Protein AF-A0A0D3A8K1-F1 (afdb_monomer_lite)

InterPro domains:
  IPR039537 Retrotransposon Ty1/copia-like [PTHR42648] (18-65)

Foldseek 3Di:
DVVCQVVCVDPPCPPDPDDDDPVVCVVPPPPPDDPDDDPPPDPDWPPDKDKDWADFDPDADPVRHRGTDIDIDGDDDPDPPDDDD

Secondary structure (DSSP, 8-state):
-HHHHHTT-STT-TT------HHHHHTT-------PPPP---SSTTSS-EEEEE---SSPPTTSS---EEEEE--------PPP-

pLDDT: mean 70.76, std 10.57, range [38.62, 86.0]

Structure (mmCIF, N/CA/C/O backbone):
data_AF-A0A0D3A8K1-F1
#
_entry.id   AF-A0A0D3A8K1-F1
#
loop_
_atom_site.group_PDB
_atom_site.id
_atom_site.type_symbol
_atom_site.label_atom_id
_atom_site.label_alt_id
_atom_site.label_comp_id
_atom_site.label_asym_id
_atom_site.label_entity_id
_atom_site.label_seq_id
_atom_site.pdbx_PDB_ins_code
_atom_site.Cartn_x
_atom_site.Cartn_y
_atom_site.Cartn_z
_atom_site.occupancy
_atom_site.B_iso_or_equiv
_atom_site.auth_seq_id
_atom_site.auth_comp_id
_atom_site.auth_asym_id
_atom_site.auth_atom_id
_atom_site.pdbx_PDB_model_num
ATOM 1 N N . MET A 1 1 ? -18.223 -4.865 21.615 1.00 57.56 1 MET A N 1
ATOM 2 C CA . MET A 1 1 ? -17.658 -4.892 22.985 1.00 57.56 1 MET A CA 1
ATOM 3 C C . MET A 1 1 ? -17.999 -6.1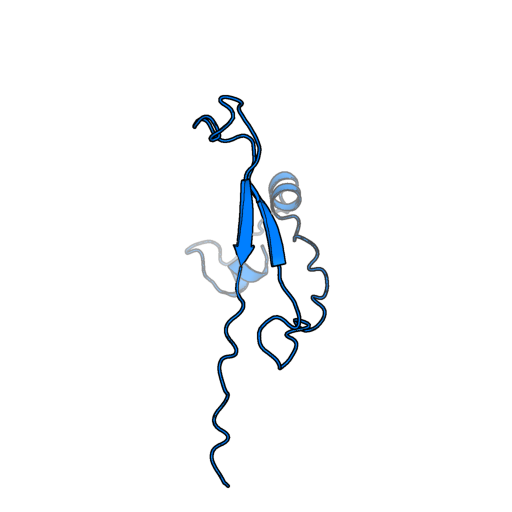49 23.786 1.00 57.56 1 MET A C 1
ATOM 5 O O . MET A 1 1 ? -17.207 -6.495 24.647 1.00 57.56 1 MET A O 1
ATOM 9 N N . PHE A 1 2 ? -19.078 -6.880 23.474 1.00 62.53 2 PHE A N 1
ATOM 10 C CA . PHE A 1 2 ? -19.418 -8.159 24.128 1.00 62.53 2 PHE A CA 1
ATOM 11 C C . PHE A 1 2 ? -18.287 -9.209 24.096 1.00 62.53 2 PHE A C 1
ATOM 13 O O . PHE A 1 2 ? -18.019 -9.860 25.097 1.00 62.53 2 PHE A O 1
ATOM 20 N N . VAL A 1 3 ? -17.558 -9.307 22.976 1.00 66.12 3 VAL A N 1
ATOM 21 C CA . VAL A 1 3 ? -16.426 -10.243 22.814 1.00 66.12 3 VAL A CA 1
ATOM 22 C C . VAL A 1 3 ? -15.283 -9.967 23.802 1.00 66.12 3 VAL A C 1
ATOM 24 O O . VAL A 1 3 ? -14.677 -10.904 24.304 1.00 66.12 3 VAL A O 1
ATOM 27 N N . LEU A 1 4 ? -15.011 -8.696 24.125 1.00 65.88 4 LEU A N 1
ATOM 28 C CA . LEU A 1 4 ? -13.926 -8.327 25.046 1.00 65.88 4 LEU A CA 1
ATOM 29 C C . LEU A 1 4 ? -14.262 -8.680 26.499 1.00 65.88 4 LEU A C 1
ATOM 31 O O . LEU A 1 4 ? -13.389 -9.140 27.225 1.00 65.88 4 LEU A O 1
ATOM 35 N N . SER A 1 5 ? -15.526 -8.496 26.894 1.00 65.69 5 SER A N 1
ATOM 36 C CA . SER A 1 5 ? -16.027 -8.896 28.214 1.00 65.69 5 SER A CA 1
ATOM 37 C C . SER A 1 5 ? -16.064 -10.418 28.363 1.00 65.69 5 SER A C 1
ATOM 39 O O . SER A 1 5 ? -15.627 -10.934 29.383 1.00 65.69 5 SER A O 1
ATOM 41 N N . LYS A 1 6 ? -16.486 -11.147 27.318 1.00 68.25 6 LYS A N 1
ATOM 42 C CA . LYS A 1 6 ? -16.510 -12.619 27.314 1.00 68.25 6 LYS A CA 1
ATOM 43 C C . LYS A 1 6 ? -15.117 -13.245 27.439 1.00 68.25 6 LYS A C 1
ATOM 45 O O . LYS A 1 6 ? -14.986 -14.307 28.032 1.00 68.25 6 LYS A O 1
ATOM 50 N N . ASN A 1 7 ? -14.104 -12.602 26.868 1.00 73.00 7 ASN A N 1
ATOM 51 C CA . ASN A 1 7 ? -12.735 -13.114 26.857 1.00 73.00 7 ASN A CA 1
ATOM 52 C C . ASN A 1 7 ? -11.889 -12.599 28.040 1.00 73.00 7 ASN A C 1
ATOM 54 O O . ASN A 1 7 ? -10.682 -12.810 28.026 1.00 73.00 7 ASN A O 1
ATOM 58 N N . GLU A 1 8 ? -12.489 -11.879 29.001 1.00 70.94 8 GLU A N 1
ATOM 59 C CA . GLU A 1 8 ? -11.826 -11.296 30.186 1.00 70.94 8 GLU A CA 1
ATOM 60 C C . GLU A 1 8 ? -10.514 -10.541 29.889 1.00 70.94 8 GLU A C 1
ATOM 62 O O . GLU A 1 8 ? -9.611 -10.457 30.715 1.00 70.94 8 GLU A O 1
ATOM 67 N N . VAL A 1 9 ? -10.401 -9.943 28.698 1.00 77.62 9 VAL A N 1
ATOM 68 C CA . VAL A 1 9 ? -9.159 -9.287 28.238 1.00 77.62 9 VAL A CA 1
ATOM 69 C C . VAL A 1 9 ? -8.880 -7.991 29.006 1.00 77.62 9 VAL A C 1
ATOM 71 O O . VAL A 1 9 ? -7.758 -7.491 29.011 1.00 77.62 9 VAL A O 1
ATOM 74 N N . ILE A 1 10 ? -9.900 -7.431 29.658 1.00 73.44 10 ILE A N 1
ATOM 75 C CA . ILE A 1 10 ? -9.783 -6.238 30.491 1.00 73.44 10 ILE A CA 1
ATOM 76 C C . ILE A 1 10 ? -10.129 -6.657 31.928 1.00 73.44 10 ILE A C 1
ATOM 78 O O . ILE A 1 10 ? -11.231 -7.152 32.165 1.00 73.44 10 ILE A O 1
ATOM 82 N N . PRO A 1 11 ? -9.226 -6.489 32.902 1.00 74.06 11 PRO A N 1
ATOM 83 C CA . PRO A 1 11 ? -9.534 -6.801 34.291 1.00 74.06 11 PRO A CA 1
ATOM 84 C C . PRO A 1 11 ? -10.610 -5.844 34.829 1.00 74.06 11 PRO A C 1
ATOM 86 O O . PRO A 1 11 ? -10.570 -4.641 34.574 1.00 74.06 11 PRO A O 1
ATOM 89 N N . GLY A 1 12 ? -11.584 -6.377 35.572 1.00 72.62 12 GLY A N 1
ATOM 90 C CA . GLY A 1 12 ? -12.598 -5.578 36.272 1.00 72.62 12 GLY A CA 1
ATOM 91 C C . GLY A 1 12 ? -13.823 -5.158 35.453 1.00 72.62 12 GLY A C 1
ATOM 92 O O . GLY A 1 12 ? -14.602 -4.349 35.942 1.00 72.62 12 GLY A O 1
ATOM 93 N N . ILE A 1 13 ? -14.025 -5.689 34.239 1.00 74.38 13 ILE A N 1
ATOM 94 C CA . ILE A 1 13 ? -15.242 -5.435 33.433 1.00 74.38 13 ILE A CA 1
ATOM 95 C C . ILE A 1 13 ? -16.269 -6.579 33.468 1.00 74.38 13 ILE A C 1
ATOM 97 O O . ILE A 1 13 ? -17.301 -6.501 32.795 1.00 74.38 13 ILE A O 1
ATOM 101 N N . SER A 1 14 ? -16.003 -7.657 34.209 1.00 68.19 14 SER A N 1
ATOM 102 C CA . SER A 1 14 ? -16.937 -8.773 34.371 1.00 68.19 14 SER A CA 1
ATOM 103 C C . SER A 1 14 ? -18.181 -8.308 35.140 1.00 68.19 14 SER A C 1
ATOM 105 O O . SER A 1 14 ? -18.095 -7.751 36.229 1.00 68.19 14 SER A O 1
ATOM 107 N N . GLY A 1 15 ? -19.360 -8.474 34.533 1.00 67.62 15 GLY A N 1
ATOM 108 C CA . GLY A 1 15 ? -20.645 -8.092 35.135 1.00 67.62 15 GLY A CA 1
ATOM 109 C C . GLY A 1 15 ? -21.061 -6.621 34.982 1.00 67.62 15 GLY A C 1
ATOM 110 O O . GLY A 1 15 ? -22.174 -6.271 35.369 1.00 67.62 15 GLY A O 1
ATOM 111 N N . LEU A 1 16 ? -20.237 -5.758 34.376 1.00 70.12 16 LEU A N 1
ATOM 112 C CA . LEU A 1 16 ? -20.620 -4.374 34.077 1.00 70.12 16 LEU A CA 1
ATOM 113 C C . LEU A 1 16 ? -21.469 -4.306 32.803 1.00 70.12 16 LEU A C 1
ATOM 115 O O . LEU A 1 16 ? -21.041 -4.719 31.722 1.00 70.12 16 LEU A O 1
ATOM 119 N N . HIS A 1 17 ? -22.672 -3.736 32.914 1.00 68.88 17 HIS A N 1
ATOM 120 C CA . HIS A 1 17 ? -23.524 -3.460 31.758 1.00 68.88 17 HIS A CA 1
ATOM 121 C C . HIS A 1 17 ? -22.961 -2.271 30.964 1.00 68.88 17 HIS A C 1
ATOM 123 O O . HIS A 1 17 ? -23.342 -1.115 31.153 1.00 68.88 17 HIS A O 1
ATOM 129 N N . LEU A 1 18 ? -22.000 -2.563 30.087 1.00 70.50 18 LEU A N 1
ATOM 130 C CA . LEU A 1 18 ? -21.380 -1.589 29.195 1.00 70.50 18 LEU A CA 1
ATOM 131 C C . LEU A 1 18 ? -22.398 -1.140 28.138 1.00 70.50 18 LEU A C 1
ATOM 133 O O . LEU A 1 18 ? -22.740 -1.891 27.221 1.00 70.50 18 LEU A O 1
ATOM 137 N N . GLN A 1 19 ? -22.870 0.101 28.264 1.00 75.12 19 GLN A N 1
ATOM 138 C CA . GLN A 1 19 ? -23.764 0.717 27.285 1.00 75.12 19 GLN A CA 1
ATOM 139 C C . GLN A 1 19 ? -23.064 0.868 25.930 1.00 75.12 19 GLN A C 1
ATOM 141 O O . GLN A 1 19 ? -21.854 1.095 25.840 1.00 75.12 19 GLN A O 1
ATOM 146 N N . LYS A 1 20 ? -23.831 0.746 24.844 1.00 74.38 20 LYS A N 1
ATOM 147 C CA . LYS A 1 20 ? -23.309 0.959 23.490 1.00 74.38 20 LYS A CA 1
ATOM 148 C C . LYS A 1 20 ? -22.951 2.440 23.317 1.00 74.38 20 LYS A C 1
ATOM 150 O O . LYS A 1 20 ? -23.835 3.286 23.314 1.00 74.38 20 LYS A O 1
ATOM 155 N N . CYS A 1 21 ? -21.666 2.743 23.150 1.00 81.25 21 CYS A N 1
ATOM 156 C CA . CYS A 1 21 ? -21.193 4.093 22.836 1.00 81.25 21 CYS A CA 1
ATOM 157 C C . CYS A 1 21 ? -21.231 4.331 21.319 1.00 81.25 21 CYS A C 1
ATOM 159 O O . CYS A 1 21 ? -20.509 3.653 20.585 1.00 81.25 21 CYS A O 1
ATOM 161 N N . SER A 1 22 ? -22.041 5.289 20.857 1.00 81.56 22 SER A N 1
ATOM 162 C CA . SER A 1 22 ? -22.178 5.661 19.437 1.00 81.56 22 SER A CA 1
ATOM 163 C C . SER A 1 22 ? -20.830 5.995 18.795 1.00 81.56 22 SER A C 1
ATOM 165 O O . SER A 1 22 ? -20.457 5.376 17.801 1.00 81.56 22 SER A O 1
ATOM 167 N N . HIS A 1 23 ? -20.034 6.852 19.438 1.00 81.69 23 HIS A N 1
ATOM 168 C CA . HIS A 1 23 ? -18.703 7.236 18.959 1.00 81.69 23 HIS A CA 1
ATOM 169 C C . HIS A 1 23 ? -17.742 6.046 18.833 1.00 81.69 23 HIS A C 1
ATOM 171 O O . HIS A 1 23 ? -16.951 5.970 17.893 1.00 81.69 23 HIS A O 1
ATOM 177 N N . CYS A 1 24 ? -17.815 5.072 19.747 1.00 76.69 24 CYS A N 1
ATOM 178 C CA . CYS A 1 24 ? -16.999 3.862 19.644 1.00 76.69 24 CYS A CA 1
ATOM 179 C C . CYS A 1 24 ? -17.438 2.944 18.498 1.00 76.69 24 CYS A C 1
ATOM 181 O O . CYS A 1 24 ? -16.605 2.202 17.984 1.00 76.69 24 CYS A O 1
ATOM 183 N N . PHE A 1 25 ? -18.722 2.940 18.130 1.00 74.88 25 PHE A N 1
ATOM 184 C CA . PHE A 1 25 ? -19.224 2.173 16.988 1.00 74.88 25 PHE A CA 1
ATOM 185 C C . PHE A 1 25 ? -18.846 2.829 15.661 1.00 74.88 25 PHE A C 1
ATOM 187 O O . PHE A 1 25 ? -18.379 2.131 14.765 1.00 74.88 25 PHE A O 1
ATOM 194 N N . GLU A 1 26 ? -18.969 4.152 15.569 1.00 76.88 26 GLU A N 1
ATOM 195 C CA . GLU A 1 26 ? -18.546 4.939 14.405 1.00 76.88 26 GLU A CA 1
ATOM 196 C C . GLU A 1 26 ? -17.036 4.803 14.159 1.00 76.88 26 GLU A C 1
ATOM 198 O O . GLU A 1 26 ? -16.612 4.520 13.043 1.00 76.88 26 GLU A O 1
ATOM 203 N N . GLY A 1 27 ? -16.213 4.885 15.212 1.00 75.19 27 GLY A N 1
ATOM 204 C CA . GLY A 1 27 ? -14.757 4.724 15.104 1.00 75.19 27 GLY A CA 1
ATOM 205 C C . GLY A 1 27 ? -14.275 3.281 14.890 1.00 75.19 27 GLY A C 1
ATOM 206 O O . GLY A 1 27 ? -13.121 3.068 14.529 1.00 75.19 27 GLY A O 1
ATOM 207 N N . LYS A 1 28 ? -15.133 2.276 15.113 1.00 74.62 28 LYS A N 1
ATOM 208 C CA . LYS A 1 28 ? -14.846 0.849 14.868 1.00 74.62 28 LYS A CA 1
ATOM 209 C C . LYS A 1 28 ? -15.605 0.319 13.655 1.00 74.62 28 LYS A C 1
ATOM 211 O O . LYS A 1 28 ? -15.932 -0.871 13.619 1.00 74.62 28 LYS A O 1
ATOM 216 N N . GLN A 1 29 ? -15.916 1.167 12.679 1.00 69.62 29 GLN A N 1
ATOM 217 C CA . GLN A 1 29 ? -16.476 0.676 11.431 1.00 69.62 29 GLN A CA 1
ATOM 218 C C . GLN A 1 29 ? -15.487 -0.322 10.813 1.00 69.62 29 GLN A C 1
ATOM 220 O O . GLN A 1 29 ? -14.359 0.021 10.465 1.00 69.62 29 GLN A O 1
ATOM 225 N N . HIS A 1 30 ? -15.894 -1.592 10.755 1.00 70.06 30 HIS A N 1
ATOM 226 C CA . HIS A 1 30 ? -15.113 -2.645 10.122 1.00 70.06 30 HIS A CA 1
ATOM 227 C C . HIS A 1 30 ? -14.931 -2.250 8.657 1.00 70.06 30 HIS A C 1
ATOM 229 O O . HIS A 1 30 ? -15.926 -2.113 7.942 1.00 70.06 30 HIS A O 1
ATOM 235 N N . ILE A 1 31 ? -13.682 -2.054 8.217 1.00 74.19 31 ILE A N 1
ATOM 236 C CA . ILE A 1 31 ? -13.377 -1.939 6.790 1.00 74.19 31 ILE A CA 1
ATOM 237 C C . ILE A 1 31 ? -13.951 -3.198 6.154 1.00 74.19 31 ILE A C 1
ATOM 239 O O . ILE A 1 31 ? -13.525 -4.307 6.471 1.00 74.19 31 ILE A O 1
ATOM 243 N N . VAL A 1 32 ? -14.990 -3.040 5.335 1.00 72.19 32 VAL A N 1
ATOM 244 C CA . VAL A 1 32 ? -15.560 -4.145 4.567 1.00 72.19 32 VAL A CA 1
ATOM 245 C C . VAL A 1 32 ? -14.409 -4.766 3.793 1.00 72.19 32 VAL A C 1
ATOM 247 O O . VAL A 1 32 ? -13.783 -4.107 2.964 1.00 72.19 32 VAL A O 1
ATOM 250 N N . SER A 1 33 ? -14.072 -6.011 4.123 1.00 71.38 33 SER A N 1
ATOM 251 C CA . SER A 1 33 ? -13.045 -6.724 3.389 1.00 71.38 33 SER A CA 1
ATOM 252 C C . SER A 1 33 ? -13.610 -7.015 2.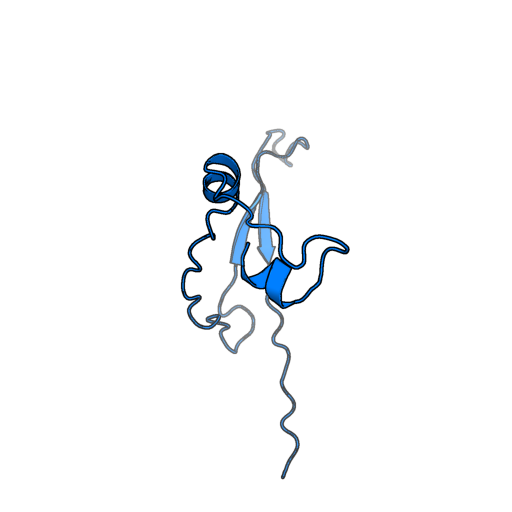009 1.00 71.38 33 SER A C 1
ATOM 254 O O . SER A 1 33 ? -14.561 -7.782 1.843 1.00 71.38 33 SER A O 1
ATOM 256 N N . PHE A 1 34 ? -13.035 -6.379 0.996 1.00 79.69 34 PHE A N 1
ATOM 257 C CA . PHE A 1 34 ? -13.222 -6.856 -0.361 1.00 79.69 34 PHE A CA 1
ATOM 258 C C . PHE A 1 34 ? -12.625 -8.259 -0.421 1.00 79.69 34 PHE A C 1
ATOM 260 O O . PHE A 1 34 ? -11.516 -8.488 0.068 1.00 79.69 34 PHE A O 1
ATOM 267 N N . LYS A 1 35 ? -13.372 -9.215 -0.983 1.00 76.06 35 LYS A N 1
ATOM 268 C CA . LYS A 1 35 ? -12.795 -10.522 -1.296 1.00 76.06 35 LYS A CA 1
ATOM 269 C C . LYS A 1 35 ? -11.642 -10.258 -2.255 1.00 76.06 35 LYS A C 1
ATOM 271 O O . LYS A 1 35 ? -11.885 -9.837 -3.385 1.00 76.06 35 LYS A O 1
ATOM 276 N N . SER A 1 36 ? -10.407 -10.467 -1.808 1.00 69.06 36 SER A N 1
ATOM 277 C CA . SER A 1 36 ? -9.294 -10.517 -2.740 1.00 69.06 36 SER A CA 1
ATOM 278 C C . SER A 1 36 ? -9.536 -11.726 -3.635 1.00 69.06 36 SER A C 1
ATOM 280 O O . SER A 1 36 ? -9.710 -12.853 -3.164 1.00 69.06 36 SER A O 1
ATOM 282 N N . SER A 1 37 ? -9.605 -11.501 -4.944 1.00 72.44 37 SER A N 1
ATOM 283 C CA . SER A 1 37 ? -9.358 -12.592 -5.877 1.00 72.44 37 SER A CA 1
ATOM 284 C C . SER A 1 37 ? -7.975 -13.162 -5.567 1.00 72.44 37 SER A C 1
ATOM 286 O O . SER A 1 37 ? -7.090 -12.419 -5.126 1.00 72.44 37 SER A O 1
ATOM 288 N N . ALA A 1 38 ? -7.782 -14.467 -5.780 1.00 68.88 38 ALA A N 1
ATOM 289 C CA . ALA A 1 38 ? -6.458 -15.067 -5.664 1.00 68.88 38 ALA A CA 1
ATOM 290 C C . ALA A 1 38 ? -5.438 -14.188 -6.417 1.00 68.88 38 ALA A C 1
ATOM 292 O O . ALA A 1 38 ? -5.769 -13.708 -7.509 1.00 68.88 38 ALA A O 1
ATOM 293 N N . PRO A 1 39 ? -4.242 -13.930 -5.853 1.00 67.81 39 PRO A N 1
ATOM 294 C CA . PRO A 1 39 ? -3.216 -13.182 -6.562 1.00 67.81 39 PRO A CA 1
ATOM 295 C C . PRO A 1 39 ? -3.007 -13.853 -7.917 1.00 67.81 39 PRO A C 1
ATOM 297 O O . PRO A 1 39 ? -2.648 -15.030 -7.959 1.00 67.81 39 PRO A O 1
ATOM 300 N N . SER A 1 40 ? -3.251 -13.143 -9.022 1.00 64.69 40 SER A N 1
ATOM 301 C CA . SER A 1 40 ? -2.977 -13.654 -10.368 1.00 64.69 40 SER A CA 1
ATOM 302 C C . SER A 1 40 ? -1.469 -13.609 -10.620 1.00 64.69 40 SER A C 1
AT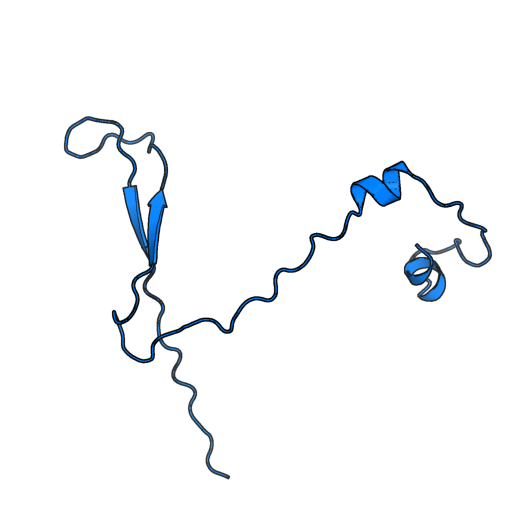OM 304 O O . SER A 1 40 ? -0.981 -12.903 -11.502 1.00 64.69 40 SER A O 1
ATOM 306 N N . ARG A 1 41 ? -0.700 -14.296 -9.773 1.00 65.31 41 ARG A N 1
ATOM 307 C CA . ARG A 1 41 ? 0.720 -14.510 -10.003 1.00 65.31 41 ARG A CA 1
ATOM 308 C C . ARG A 1 41 ? 0.815 -15.418 -11.213 1.00 65.31 41 ARG A C 1
ATOM 310 O O . ARG A 1 41 ? 0.439 -16.587 -11.148 1.00 65.31 41 ARG A O 1
ATOM 317 N N . LYS A 1 42 ? 1.230 -14.835 -12.331 1.00 70.75 42 LYS A N 1
ATOM 318 C CA . LYS A 1 42 ? 1.534 -15.606 -13.524 1.00 70.75 42 LYS A CA 1
ATOM 319 C C . LYS A 1 42 ? 2.819 -16.419 -13.285 1.00 70.75 42 LYS A C 1
ATOM 321 O O . LYS A 1 42 ? 3.653 -15.991 -12.485 1.00 70.75 42 LYS A O 1
ATOM 326 N N . PRO A 1 43 ? 2.928 -17.616 -13.883 1.00 69.12 43 PRO A N 1
ATOM 327 C CA . PRO A 1 43 ? 3.978 -18.572 -13.550 1.00 69.12 43 PRO A CA 1
ATOM 328 C C . PRO A 1 43 ? 5.356 -18.185 -14.100 1.00 69.12 43 PRO A C 1
ATOM 330 O O . PRO A 1 43 ? 6.358 -18.577 -13.506 1.00 69.12 43 PRO A O 1
ATOM 333 N N . GLU A 1 44 ? 5.426 -17.434 -15.202 1.00 74.62 44 GLU A N 1
ATOM 334 C CA . GLU A 1 44 ? 6.694 -17.047 -15.820 1.00 74.62 44 GLU A CA 1
ATOM 335 C C . GLU A 1 44 ? 7.183 -15.680 -15.319 1.00 74.62 44 GLU A C 1
ATOM 337 O O . GLU A 1 44 ? 6.413 -14.799 -14.929 1.00 74.62 44 GLU A O 1
ATOM 342 N N . VAL A 1 45 ? 8.499 -15.481 -15.314 1.00 71.62 45 VAL A N 1
ATOM 343 C CA . VAL A 1 45 ? 9.093 -14.185 -14.965 1.00 71.62 45 VAL A CA 1
ATOM 344 C C . VAL A 1 45 ? 8.762 -13.186 -16.080 1.00 71.62 45 VAL A C 1
ATOM 346 O O . VAL A 1 45 ? 8.895 -13.515 -17.251 1.00 71.62 45 VAL A O 1
ATOM 349 N N . LEU A 1 46 ? 8.357 -11.962 -15.718 1.00 71.00 46 LEU A N 1
ATOM 350 C CA . LEU A 1 46 ? 7.915 -10.883 -16.631 1.00 71.00 46 LEU A CA 1
ATOM 351 C C . LEU A 1 46 ? 6.548 -11.075 -17.310 1.00 71.00 46 LEU A C 1
ATOM 353 O O . LEU A 1 46 ? 6.086 -10.161 -17.989 1.00 71.00 46 LEU A O 1
ATOM 357 N N . ASP A 1 47 ? 5.844 -12.178 -17.066 1.00 71.12 47 ASP A N 1
ATOM 358 C CA . ASP A 1 47 ? 4.471 -12.377 -17.553 1.00 71.12 47 ASP A CA 1
ATOM 359 C C . ASP A 1 47 ? 3.485 -11.301 -17.045 1.00 71.12 47 ASP A C 1
ATOM 361 O O . ASP A 1 47 ? 2.433 -11.029 -17.649 1.00 71.12 47 ASP A O 1
ATOM 365 N N . PHE A 1 48 ? 3.802 -10.736 -15.877 1.00 73.00 48 PHE A N 1
ATOM 366 C CA . PHE A 1 48 ? 3.093 -9.643 -15.232 1.00 73.00 48 PHE A CA 1
ATOM 367 C C . PHE A 1 48 ? 4.100 -8.729 -14.528 1.00 73.00 48 PHE A C 1
ATOM 369 O O . PHE A 1 48 ? 4.810 -9.164 -13.621 1.00 73.00 48 PHE A O 1
ATOM 376 N N . VAL A 1 49 ? 4.150 -7.463 -14.938 1.00 78.94 49 VAL A N 1
ATOM 377 C CA . VAL A 1 49 ? 4.987 -6.435 -14.311 1.00 78.94 49 VAL A CA 1
ATOM 378 C C . VAL A 1 49 ? 4.069 -5.429 -13.635 1.00 78.94 49 VAL A C 1
ATOM 380 O O . VAL A 1 49 ? 3.210 -4.837 -14.289 1.00 78.94 49 VAL A O 1
ATOM 383 N N . HIS A 1 50 ? 4.245 -5.243 -12.328 1.00 80.88 50 HIS A N 1
ATOM 384 C CA . HIS A 1 50 ? 3.576 -4.168 -11.610 1.00 80.88 50 HIS A CA 1
ATOM 385 C C . HIS A 1 50 ? 4.416 -2.902 -11.750 1.00 80.88 50 HIS A C 1
ATOM 387 O O . HIS A 1 50 ? 5.580 -2.878 -11.345 1.00 80.88 50 HIS A O 1
ATOM 393 N N . SER A 1 51 ? 3.843 -1.883 -12.387 1.00 81.75 51 SER A N 1
ATOM 394 C CA . SER A 1 51 ? 4.462 -0.570 -12.509 1.00 81.75 51 SER A CA 1
ATOM 395 C C . SER A 1 51 ? 3.660 0.447 -11.715 1.00 81.75 51 SER A C 1
ATOM 397 O O . SER A 1 51 ? 2.488 0.671 -12.027 1.00 81.75 51 SER A O 1
ATOM 399 N N . ASP A 1 52 ? 4.311 1.097 -10.762 1.00 84.56 52 ASP A N 1
ATOM 400 C CA . ASP A 1 52 ? 3.708 2.150 -9.958 1.00 84.56 52 ASP A CA 1
ATOM 401 C C . ASP A 1 52 ? 4.343 3.501 -10.254 1.00 84.56 52 ASP A C 1
ATOM 403 O O . ASP A 1 52 ? 5.546 3.624 -10.503 1.00 84.56 52 ASP A O 1
ATOM 407 N N . VAL A 1 53 ? 3.515 4.541 -10.196 1.00 86.00 53 VAL A N 1
ATOM 408 C CA . VAL A 1 53 ? 3.973 5.924 -10.280 1.00 86.00 53 VAL A CA 1
ATOM 409 C C . VAL A 1 53 ? 4.258 6.412 -8.866 1.00 86.00 53 VAL A C 1
ATOM 411 O O . VAL A 1 53 ? 3.346 6.699 -8.091 1.00 86.00 53 VAL A O 1
ATOM 414 N N . CYS A 1 54 ? 5.537 6.543 -8.532 1.00 81.19 54 CYS A N 1
ATOM 415 C CA . CYS A 1 54 ? 5.959 7.259 -7.342 1.00 81.19 54 CYS A CA 1
ATOM 416 C C . CYS A 1 54 ? 5.882 8.763 -7.624 1.00 81.19 54 CYS A C 1
ATOM 418 O O . CYS A 1 54 ? 6.309 9.228 -8.685 1.00 81.19 54 CYS A O 1
ATOM 420 N N . GLY A 1 55 ? 5.278 9.504 -6.692 1.00 80.62 55 GLY A N 1
ATOM 421 C CA . GLY A 1 55 ? 4.912 10.911 -6.844 1.00 80.62 55 GLY A CA 1
ATOM 422 C C . GLY A 1 55 ? 6.075 11.862 -7.168 1.00 80.62 55 GLY A C 1
ATOM 423 O O . GLY A 1 55 ? 7.216 11.444 -7.364 1.00 80.62 55 GLY A O 1
ATOM 424 N N . PRO A 1 56 ? 5.804 13.177 -7.230 1.00 80.12 56 PRO A N 1
ATOM 425 C CA . PRO A 1 56 ? 6.812 14.161 -7.601 1.00 80.12 56 PRO A CA 1
ATOM 426 C C . PRO A 1 56 ? 7.994 14.100 -6.629 1.00 80.12 56 PRO A C 1
ATOM 428 O O . PRO A 1 56 ? 7.880 14.424 -5.444 1.00 80.12 56 PRO A O 1
ATOM 431 N N . MET A 1 57 ? 9.140 13.660 -7.139 1.00 81.69 57 MET A N 1
ATOM 432 C CA . MET A 1 57 ? 10.350 13.536 -6.342 1.00 81.69 57 MET A CA 1
ATOM 433 C C . MET A 1 57 ? 10.961 14.918 -6.121 1.00 81.69 57 MET A C 1
ATOM 435 O O . MET A 1 57 ? 11.041 15.737 -7.030 1.00 81.69 57 MET A O 1
ATOM 439 N N . LYS A 1 58 ? 11.446 15.187 -4.904 1.00 80.00 58 LYS A N 1
ATOM 440 C CA . LYS A 1 58 ? 12.155 16.447 -4.604 1.00 80.00 58 LYS A CA 1
ATOM 441 C C . LYS A 1 58 ? 13.436 16.601 -5.435 1.00 80.00 58 LYS A C 1
ATOM 443 O O . LYS A 1 58 ? 13.924 17.711 -5.628 1.00 80.00 58 LYS A O 1
ATOM 448 N N . ILE A 1 59 ? 13.982 15.478 -5.899 1.00 79.62 59 ILE A N 1
ATOM 449 C CA . ILE A 1 59 ? 15.178 15.405 -6.730 1.00 79.62 59 ILE A CA 1
ATOM 450 C C . ILE A 1 59 ? 14.782 15.671 -8.182 1.00 79.62 59 ILE A C 1
ATOM 452 O O . ILE A 1 59 ? 13.848 15.065 -8.706 1.00 79.62 59 ILE A O 1
ATOM 456 N N . ARG A 1 60 ? 15.514 16.576 -8.836 1.00 81.38 60 ARG A N 1
ATOM 457 C CA . ARG A 1 60 ? 15.328 16.864 -10.259 1.00 81.38 60 ARG A CA 1
ATOM 458 C C . ARG A 1 60 ? 15.704 15.635 -11.084 1.00 81.38 60 ARG A C 1
ATOM 460 O O . ARG A 1 60 ? 16.733 15.010 -10.844 1.00 81.38 60 ARG A O 1
ATOM 467 N N . SER A 1 61 ? 14.874 15.321 -12.069 1.00 78.81 61 SER A N 1
ATOM 468 C CA . SER A 1 61 ? 15.199 14.347 -13.109 1.00 78.81 61 SER A CA 1
ATOM 469 C C . SER A 1 61 ? 16.429 14.786 -13.910 1.00 78.81 61 SER A C 1
ATOM 471 O O . SER A 1 61 ? 16.854 15.942 -13.841 1.00 78.81 61 SER A O 1
ATOM 473 N N . LEU A 1 62 ? 16.968 13.883 -14.733 1.00 81.50 62 LEU A N 1
ATOM 474 C CA . LEU A 1 62 ? 18.076 14.194 -15.646 1.00 81.50 62 LEU A CA 1
ATOM 475 C C . LEU A 1 62 ? 17.756 15.369 -16.593 1.00 81.50 62 LEU A C 1
ATOM 477 O O . LEU A 1 62 ? 18.659 16.095 -16.988 1.00 81.50 62 LEU A O 1
ATOM 481 N N . GLY A 1 63 ? 16.474 15.605 -16.898 1.00 82.31 63 GLY A N 1
ATOM 482 C CA . GLY A 1 63 ? 16.006 16.765 -17.666 1.00 82.31 63 GLY A CA 1
ATOM 483 C C . GLY A 1 63 ? 15.827 18.053 -16.848 1.00 82.31 63 GLY A C 1
ATOM 484 O O . GLY A 1 63 ? 15.257 19.017 -17.346 1.00 82.31 63 GLY A O 1
ATOM 485 N N . GLY A 1 64 ? 16.239 18.081 -15.576 1.00 77.62 64 GLY A N 1
ATOM 486 C CA . GLY A 1 64 ? 16.169 19.255 -14.697 1.00 77.62 64 GLY A CA 1
ATOM 487 C C . GLY A 1 64 ? 14.784 19.564 -14.109 1.00 77.62 64 GLY A C 1
ATOM 488 O O . GLY A 1 64 ? 14.670 20.450 -13.256 1.00 77.62 64 GLY A O 1
ATOM 489 N N . GLY A 1 65 ? 13.741 18.835 -14.516 1.00 80.69 65 GLY A N 1
ATOM 490 C CA . GLY A 1 65 ? 12.367 18.983 -14.024 1.00 80.69 65 GLY A CA 1
ATOM 491 C C . GLY A 1 65 ? 12.040 18.074 -12.836 1.00 80.69 65 GLY A C 1
ATOM 492 O O . GLY A 1 65 ? 12.679 17.040 -12.640 1.00 80.69 65 GLY A O 1
ATOM 493 N N . ILE A 1 66 ? 11.022 18.446 -12.058 1.00 77.19 66 ILE A N 1
ATOM 494 C CA . ILE A 1 66 ? 10.427 17.590 -11.021 1.00 77.19 66 ILE A CA 1
ATOM 495 C C . ILE A 1 66 ? 9.409 16.681 -11.715 1.00 77.19 66 ILE A C 1
ATOM 497 O O . ILE A 1 66 ? 8.342 17.143 -12.111 1.00 77.19 66 ILE A O 1
ATOM 501 N N . SER A 1 67 ? 9.760 15.410 -11.910 1.00 72.00 67 SER A N 1
ATOM 502 C CA . SER A 1 67 ? 8.904 14.409 -12.553 1.00 72.00 67 SER A CA 1
ATOM 503 C C . SER A 1 67 ? 8.568 13.279 -11.576 1.00 72.00 67 SER A C 1
ATOM 505 O O . SER A 1 67 ? 9.364 12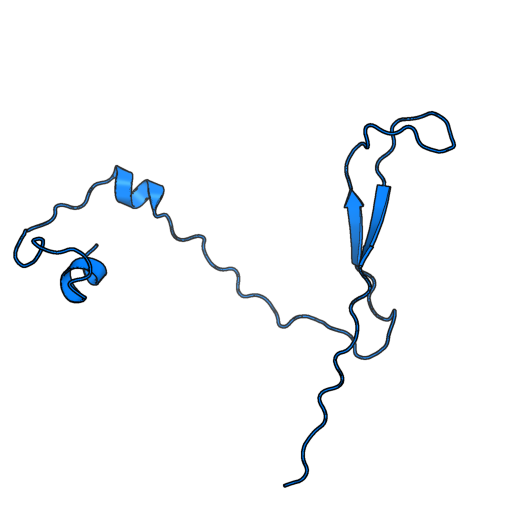.996 -10.672 1.00 72.00 67 SER A O 1
ATOM 507 N N . PRO A 1 68 ? 7.414 12.612 -11.740 1.00 76.12 68 PRO A N 1
ATOM 508 C CA . PRO A 1 68 ? 7.175 11.348 -11.063 1.00 76.12 68 PRO A CA 1
ATOM 509 C C . PRO A 1 68 ? 8.149 10.272 -11.572 1.00 76.12 68 PRO A C 1
ATOM 511 O O . PRO A 1 68 ? 8.656 10.359 -12.694 1.00 76.12 68 PRO A O 1
ATO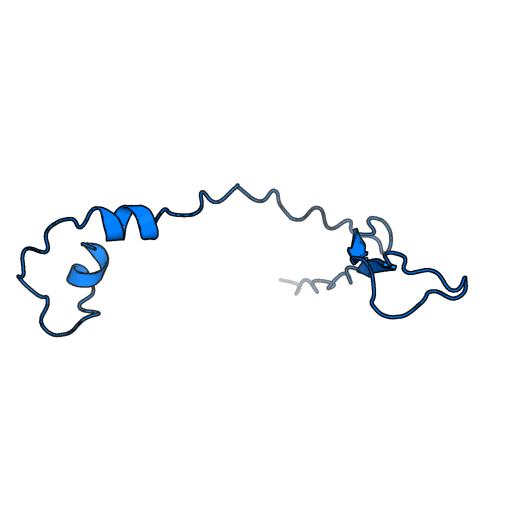M 514 N N . PHE A 1 69 ? 8.423 9.271 -10.739 1.00 76.88 69 PHE A N 1
ATOM 515 C CA . PHE A 1 69 ? 9.278 8.129 -11.072 1.00 76.88 69 PHE A CA 1
ATOM 516 C C . PHE A 1 69 ? 8.435 6.874 -11.292 1.00 76.88 69 PHE A C 1
ATOM 518 O O . PHE A 1 69 ? 7.494 6.622 -10.545 1.00 76.88 69 PHE A O 1
ATOM 525 N N . LEU A 1 70 ? 8.796 6.077 -12.298 1.00 79.69 70 LEU A N 1
ATOM 526 C CA . LEU A 1 70 ? 8.212 4.755 -12.518 1.00 79.69 70 LEU A CA 1
ATOM 527 C C . LEU A 1 70 ? 9.006 3.717 -11.722 1.00 79.69 70 LEU A C 1
ATOM 529 O O . LEU A 1 70 ? 10.206 3.550 -11.948 1.00 79.69 70 LEU A O 1
ATOM 533 N N . CYS A 1 71 ? 8.333 3.033 -10.802 1.00 77.81 71 CYS A N 1
ATOM 534 C CA . CYS A 1 71 ? 8.867 1.896 -10.062 1.00 77.81 71 CYS A CA 1
ATOM 535 C C . CYS A 1 71 ? 8.380 0.601 -10.710 1.00 77.81 71 CYS A C 1
ATOM 537 O O . CYS A 1 71 ? 7.215 0.507 -11.088 1.00 77.81 71 CYS A O 1
ATOM 539 N N . TYR A 1 72 ? 9.261 -0.390 -10.820 1.00 78.00 72 TYR A N 1
ATOM 540 C CA . TYR A 1 72 ? 8.922 -1.719 -11.321 1.00 78.00 72 TYR A CA 1
ATOM 541 C C . TYR A 1 72 ? 9.165 -2.737 -10.213 1.00 78.00 72 TYR A C 1
ATOM 543 O O . TYR A 1 72 ? 10.315 -2.963 -9.834 1.00 78.00 72 TYR A O 1
ATOM 551 N N . ASP A 1 73 ? 8.101 -3.370 -9.726 1.00 69.31 73 ASP A N 1
ATOM 552 C CA . ASP A 1 73 ? 8.212 -4.443 -8.742 1.00 69.31 73 ASP A CA 1
ATOM 553 C C . ASP A 1 73 ? 8.243 -5.795 -9.463 1.00 69.31 73 ASP A C 1
ATOM 555 O O . ASP A 1 73 ? 7.258 -6.259 -10.044 1.00 69.31 73 ASP A O 1
ATOM 559 N N . GLY A 1 74 ? 9.410 -6.441 -9.440 1.00 59.56 74 GLY A N 1
ATOM 560 C CA . GLY A 1 74 ? 9.577 -7.807 -9.924 1.00 59.56 74 GLY A CA 1
ATOM 561 C C . GLY A 1 74 ? 9.078 -8.811 -8.886 1.00 59.56 74 GLY A C 1
ATOM 562 O O . GLY A 1 74 ? 9.763 -9.078 -7.900 1.00 59.56 74 GLY A O 1
ATOM 563 N N . LEU A 1 75 ? 7.901 -9.404 -9.099 1.00 56.44 75 LEU A N 1
ATOM 564 C CA . LEU A 1 75 ? 7.443 -10.548 -8.305 1.00 56.44 75 LEU A CA 1
ATOM 565 C C . LEU A 1 75 ? 8.323 -11.770 -8.619 1.00 56.44 75 LEU A C 1
ATOM 567 O O . LEU A 1 75 ? 8.226 -12.357 -9.694 1.00 56.44 75 LEU A O 1
ATOM 571 N N . ARG A 1 76 ? 9.188 -12.165 -7.678 1.00 47.25 76 ARG A N 1
ATOM 572 C CA . ARG A 1 76 ? 9.946 -13.423 -7.754 1.00 47.25 76 ARG A CA 1
ATOM 573 C C . ARG A 1 76 ? 8.992 -14.604 -7.537 1.00 47.25 76 ARG A C 1
ATOM 575 O O . ARG A 1 76 ? 8.239 -14.616 -6.563 1.00 47.25 76 ARG A O 1
ATOM 582 N N . ALA A 1 77 ? 9.028 -15.592 -8.430 1.00 48.75 77 ALA A N 1
ATOM 583 C CA . ALA A 1 77 ? 8.383 -16.880 -8.202 1.00 48.75 77 ALA A CA 1
ATOM 584 C C . ALA A 1 77 ? 9.126 -17.607 -7.067 1.00 48.75 77 ALA A C 1
ATOM 586 O O . ALA A 1 77 ? 10.301 -17.942 -7.209 1.00 48.75 77 ALA A O 1
ATOM 587 N N . GLU A 1 78 ? 8.463 -17.809 -5.929 1.00 45.72 78 GLU A N 1
ATOM 588 C CA . GLU A 1 78 ? 8.914 -18.784 -4.935 1.00 45.72 78 GLU A CA 1
ATOM 589 C C . GLU A 1 78 ? 8.472 -20.161 -5.441 1.00 45.72 78 GLU A C 1
ATOM 591 O O . GLU A 1 78 ? 7.280 -20.460 -5.517 1.00 45.72 78 GLU A O 1
ATOM 596 N N . GLU A 1 79 ? 9.439 -20.961 -5.881 1.00 47.06 79 GLU A N 1
ATOM 597 C CA . GLU A 1 79 ? 9.218 -22.305 -6.405 1.00 47.06 79 GLU A CA 1
ATOM 598 C C . GLU A 1 79 ? 8.855 -23.244 -5.241 1.00 47.06 79 GLU A C 1
ATOM 600 O O . GLU A 1 79 ? 9.705 -23.626 -4.432 1.00 47.06 79 GLU A O 1
ATOM 605 N N . GLU A 1 80 ? 7.575 -23.604 -5.113 1.00 43.53 80 GLU A N 1
ATOM 606 C CA . GLU A 1 80 ? 7.130 -24.560 -4.098 1.00 43.53 80 GLU A CA 1
ATOM 607 C C . GLU A 1 80 ? 7.612 -25.971 -4.462 1.00 43.53 80 GLU A C 1
ATOM 609 O O . GLU A 1 80 ? 7.020 -26.681 -5.279 1.00 43.53 80 GLU A O 1
ATOM 614 N N . LYS A 1 81 ? 8.720 -26.393 -3.842 1.00 43.81 81 LYS A N 1
ATOM 615 C CA . LYS A 1 81 ? 9.225 -27.767 -3.932 1.00 43.81 81 LYS A CA 1
ATOM 616 C C . LYS A 1 81 ? 8.205 -28.732 -3.321 1.00 43.81 81 LYS A C 1
ATOM 618 O O 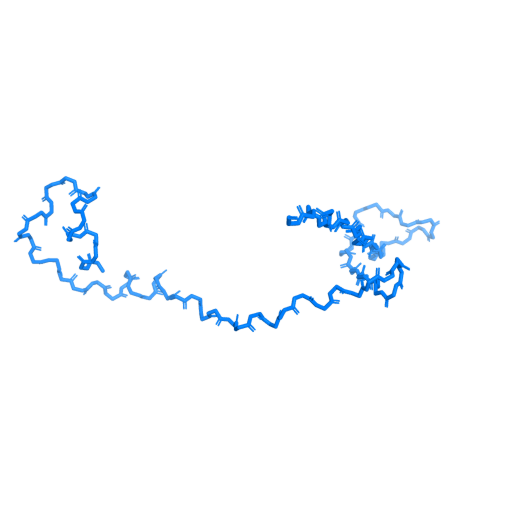. LYS A 1 81 ? 8.186 -28.943 -2.108 1.00 43.81 81 LYS A O 1
ATOM 623 N N . ARG A 1 82 ? 7.383 -29.365 -4.165 1.00 45.28 82 ARG A N 1
ATOM 624 C CA . ARG A 1 82 ? 6.567 -30.531 -3.788 1.00 45.28 82 ARG A CA 1
ATOM 625 C C . ARG A 1 82 ? 7.469 -31.621 -3.198 1.00 45.28 82 ARG A C 1
ATOM 627 O O . ARG A 1 82 ? 8.321 -32.164 -3.898 1.00 45.28 82 ARG A O 1
ATOM 634 N N . LYS A 1 83 ? 7.268 -31.963 -1.921 1.00 38.62 83 LYS A N 1
ATOM 635 C CA . LYS A 1 83 ? 7.777 -33.217 -1.341 1.00 38.62 83 LYS A CA 1
ATOM 636 C C . LYS A 1 83 ? 7.017 -34.399 -1.964 1.00 38.62 83 LYS A C 1
ATOM 638 O O . LYS A 1 83 ? 5.790 -34.317 -2.042 1.00 38.62 83 LYS A O 1
ATOM 643 N N . PRO A 1 84 ? 7.701 -35.472 -2.394 1.00 52.16 84 PRO A N 1
ATOM 644 C CA . PRO A 1 84 ? 7.034 -36.687 -2.834 1.00 52.16 84 PRO A CA 1
ATOM 645 C C . PRO A 1 84 ? 6.450 -37.423 -1.619 1.00 52.16 84 PRO A C 1
ATOM 647 O O . PRO A 1 84 ? 7.065 -37.447 -0.550 1.00 52.16 84 PRO A O 1
ATOM 650 N N . THR A 1 85 ? 5.239 -37.941 -1.812 1.00 59.31 85 THR A N 1
ATOM 651 C CA . THR A 1 85 ? 4.461 -38.789 -0.893 1.00 59.31 85 THR A CA 1
ATOM 652 C C . THR A 1 85 ? 5.143 -40.109 -0.588 1.00 59.31 85 THR A C 1
ATOM 654 O O . THR A 1 85 ? 5.696 -40.688 -1.553 1.00 59.31 85 THR A O 1
#

Sequence (85 aa):
MFVLSKNEVIPGISGLHLQKCSHCFEGKQHIVSFKSSAPSRKPEVLDFVHSDVCGPMKIRSLGGGISPFLCYDGLRAEEEKRKPT

Radius of gyration: 24.84 Å; chains: 1; bounding box: 42×58×54 Å

Organism: NCBI:txid109376